Protein AF-A0A3D2ZBF7-F1 (afdb_monomer)

Solvent-accessible surface area (backbone atoms only — not comparable to full-atom values): 3248 Å² total; per-residue (Å²): 122,87,81,40,62,49,61,59,90,91,55,91,59,78,44,80,55,95,78,86,86,84,88,86,73,98,63,66,61,68,64,29,32,76,69,67,80,37,62,61,74,54,65,80,61,103

Nearest PDB structures (foldseek):
  6jdl-assembly1_A  TM=9.868E-01  e=1.858E-02  Pseudomonas aeruginosa
  1ny6-assembly1_B  TM=9.546E-01  e=6.836E-02  Aquifex aeolicus
  5m7n-assembly1_B  TM=9.600E-01  e=7.350E-02  Brucella abortus str. 2308 A
  5m7n-assembly1_A  TM=9.260E-01  e=7.901E-02  Brucella abortus str. 2308 A
  4l4u-assembly1_A-2  TM=9.003E-01  e=8.495E-02  Aquifex aeolicus VF5

Structure (mmCIF, N/CA/C/O backbone):
data_AF-A0A3D2ZBF7-F1
#
_entry.id   AF-A0A3D2ZBF7-F1
#
loop_
_atom_site.group_PDB
_atom_site.id
_atom_site.type_symbol
_atom_site.label_atom_id
_atom_site.label_alt_id
_atom_site.label_comp_id
_atom_site.label_asym_id
_atom_site.label_entity_id
_atom_site.label_seq_id
_atom_site.pdbx_PDB_ins_code
_atom_site.Cartn_x
_atom_site.Cartn_y
_atom_site.Cartn_z
_atom_site.occupancy
_atom_site.B_iso_or_equiv
_atom_site.auth_seq_id
_atom_site.auth_comp_id
_atom_site.auth_asym_id
_atom_site.auth_atom_id
_atom_site.pdbx_PDB_model_num
ATOM 1 N N . LEU A 1 1 ? 3.169 6.291 -1.430 1.00 59.94 1 LEU A N 1
ATOM 2 C CA . LEU A 1 1 ? 2.547 6.755 -2.690 1.00 59.94 1 LEU A CA 1
ATOM 3 C C . LEU A 1 1 ? 3.207 8.018 -3.250 1.00 59.94 1 LEU A C 1
ATOM 5 O O . LEU A 1 1 ? 2.871 8.425 -4.350 1.00 59.94 1 LEU A O 1
ATOM 9 N N . GLU A 1 2 ? 4.195 8.582 -2.550 1.00 58.38 2 GLU A N 1
ATOM 10 C CA . GLU A 1 2 ? 4.816 9.864 -2.898 1.00 58.38 2 GLU A CA 1
ATOM 11 C C . GLU A 1 2 ? 5.806 9.780 -4.073 1.00 58.38 2 GLU A C 1
ATOM 13 O O . GLU A 1 2 ? 5.812 10.662 -4.921 1.00 58.38 2 GLU A O 1
ATOM 18 N N . SER A 1 3 ? 6.565 8.684 -4.204 1.00 67.56 3 SER A N 1
ATOM 19 C CA . SER A 1 3 ? 7.601 8.568 -5.245 1.00 67.56 3 SER A CA 1
ATOM 20 C C . SER A 1 3 ? 7.096 8.079 -6.608 1.00 67.56 3 SER A C 1
ATOM 22 O O . SER A 1 3 ? 7.845 8.129 -7.571 1.00 67.56 3 SER A O 1
ATOM 24 N N . ARG A 1 4 ? 5.847 7.585 -6.717 1.00 80.81 4 ARG A N 1
ATOM 25 C CA . ARG A 1 4 ? 5.301 6.943 -7.943 1.00 80.81 4 ARG A CA 1
ATOM 26 C C . ARG A 1 4 ? 6.198 5.842 -8.533 1.00 80.81 4 ARG A C 1
ATOM 28 O O . ARG A 1 4 ? 6.117 5.523 -9.713 1.00 80.81 4 ARG A O 1
ATOM 35 N N . GLU A 1 5 ? 7.039 5.249 -7.701 1.00 89.25 5 GLU A N 1
ATOM 36 C CA . GLU A 1 5 ? 8.042 4.271 -8.092 1.00 89.25 5 GLU A CA 1
ATOM 37 C C . GLU A 1 5 ? 7.627 2.866 -7.663 1.00 89.25 5 GLU A C 1
ATOM 39 O O . GLU A 1 5 ? 7.023 2.670 -6.604 1.00 89.25 5 GLU A O 1
ATOM 44 N N . TYR A 1 6 ? 7.970 1.878 -8.482 1.00 89.62 6 TYR A N 1
ATOM 45 C CA . TYR A 1 6 ? 7.806 0.470 -8.161 1.00 89.62 6 TYR A CA 1
ATOM 46 C C . TYR A 1 6 ? 8.953 -0.355 -8.747 1.00 89.62 6 TYR A C 1
ATOM 48 O O . TYR A 1 6 ? 9.611 0.040 -9.708 1.00 89.62 6 TYR A O 1
ATOM 56 N N . GLN A 1 7 ? 9.180 -1.526 -8.161 1.00 93.06 7 GLN A N 1
ATOM 57 C CA . GLN A 1 7 ? 10.173 -2.485 -8.623 1.00 93.06 7 GLN A CA 1
ATOM 58 C C . GLN A 1 7 ? 9.471 -3.822 -8.884 1.00 93.06 7 GLN A C 1
ATOM 60 O O . GLN A 1 7 ? 8.889 -4.392 -7.955 1.00 93.06 7 GLN A O 1
ATOM 65 N N . PRO A 1 8 ? 9.480 -4.324 -10.130 1.00 92.00 8 PRO A N 1
ATOM 66 C CA . PRO A 1 8 ? 8.980 -5.655 -10.436 1.00 92.00 8 PRO A CA 1
ATOM 67 C C . PRO A 1 8 ? 9.720 -6.725 -9.631 1.00 92.00 8 PRO A C 1
ATOM 69 O O . PRO A 1 8 ? 10.926 -6.627 -9.394 1.00 92.00 8 PRO A O 1
ATOM 72 N N . LEU A 1 9 ? 9.009 -7.781 -9.240 1.00 92.19 9 LEU A N 1
ATOM 73 C CA . LEU A 1 9 ? 9.627 -8.898 -8.534 1.00 92.19 9 LEU A CA 1
ATOM 74 C C . LEU A 1 9 ? 10.674 -9.570 -9.438 1.00 92.19 9 LEU A C 1
ATOM 76 O O . LEU A 1 9 ? 10.345 -10.053 -10.518 1.00 92.19 9 LEU A O 1
ATOM 80 N N . GLY A 1 10 ? 11.926 -9.611 -8.980 1.00 93.44 10 GLY A N 1
ATOM 81 C CA . GLY A 1 10 ? 13.049 -10.197 -9.720 1.00 93.44 10 GLY A CA 1
ATOM 82 C C . GLY A 1 10 ? 13.795 -9.229 -10.643 1.00 93.44 10 GLY A C 1
ATOM 83 O O . GLY A 1 10 ? 14.834 -9.604 -11.181 1.00 93.44 10 GLY A O 1
ATOM 84 N N . ASP A 1 11 ? 13.323 -7.992 -10.796 1.00 92.50 11 ASP A N 1
ATOM 85 C CA . ASP A 1 11 ? 14.100 -6.919 -11.420 1.00 92.50 11 ASP A CA 1
ATOM 86 C C . ASP A 1 11 ? 14.928 -6.198 -10.344 1.00 92.50 11 ASP A C 1
ATOM 88 O O . ASP A 1 11 ? 14.583 -6.220 -9.163 1.00 92.50 11 ASP A O 1
ATOM 92 N N . THR A 1 12 ? 16.031 -5.562 -10.728 1.00 91.06 12 THR A N 1
ATOM 93 C CA . THR A 1 12 ? 16.858 -4.713 -9.849 1.00 91.06 12 THR A CA 1
ATOM 94 C C . THR A 1 12 ? 16.672 -3.226 -10.129 1.00 91.06 12 THR A C 1
ATOM 96 O O . THR A 1 12 ? 17.217 -2.392 -9.407 1.00 91.06 12 THR A O 1
ATOM 99 N N . LYS A 1 13 ? 15.911 -2.880 -11.172 1.00 93.50 13 LYS A N 1
ATOM 100 C CA . LYS A 1 13 ? 15.644 -1.498 -11.563 1.00 93.50 13 LYS A CA 1
ATOM 101 C C . LYS A 1 13 ? 14.321 -0.998 -10.998 1.00 93.50 13 LYS A C 1
ATOM 103 O O . LYS A 1 13 ? 13.323 -1.714 -10.959 1.00 93.50 13 LYS A O 1
ATOM 108 N N . VAL A 1 14 ? 14.334 0.268 -10.601 1.00 92.12 14 VAL A N 1
ATOM 109 C CA . VAL A 1 14 ? 13.142 1.015 -10.201 1.00 92.12 14 VAL A CA 1
ATOM 110 C C . VAL A 1 14 ? 12.508 1.638 -11.443 1.00 92.12 14 VAL A C 1
ATOM 112 O O . VAL A 1 14 ? 13.212 2.160 -12.309 1.00 92.12 14 VAL A O 1
ATOM 115 N N . HIS A 1 15 ? 11.181 1.585 -11.525 1.00 91.75 15 HIS A N 1
ATOM 116 C CA . HIS A 1 15 ? 10.378 2.134 -12.618 1.00 91.75 15 HIS A CA 1
ATOM 117 C C . HIS A 1 15 ? 9.370 3.145 -12.072 1.00 91.75 15 HIS A C 1
ATOM 119 O O . HIS A 1 15 ? 8.865 2.976 -10.964 1.00 91.75 15 HIS A O 1
ATOM 125 N N . ILE A 1 16 ? 9.049 4.178 -12.855 1.00 91.88 16 ILE A N 1
ATOM 126 C CA . ILE A 1 16 ? 8.065 5.209 -12.489 1.00 91.88 16 ILE A CA 1
ATOM 127 C C . ILE A 1 16 ? 6.724 4.887 -13.160 1.00 91.88 16 ILE A C 1
ATOM 129 O O . ILE A 1 16 ? 6.676 4.637 -14.364 1.00 91.88 16 ILE A O 1
ATOM 133 N N . ALA A 1 17 ? 5.634 4.929 -12.396 1.00 87.94 17 ALA A N 1
ATOM 134 C CA . ALA A 1 17 ? 4.266 4.744 -12.867 1.00 87.94 17 ALA A CA 1
ATOM 135 C C . ALA A 1 17 ? 3.410 5.984 -12.576 1.00 87.94 17 ALA A C 1
ATOM 137 O O . ALA A 1 17 ? 3.185 6.344 -11.421 1.00 87.94 17 ALA A O 1
ATOM 138 N N . ASP A 1 18 ? 2.869 6.608 -13.622 1.00 89.94 18 ASP A N 1
ATOM 139 C CA . ASP A 1 18 ? 1.843 7.643 -13.476 1.00 89.94 18 ASP A CA 1
ATOM 140 C C . ASP A 1 18 ? 0.456 6.993 -13.478 1.00 89.94 18 ASP A C 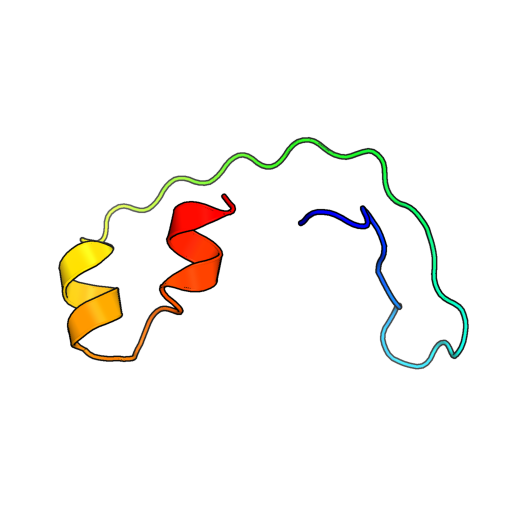1
ATOM 142 O O . ASP A 1 18 ? -0.092 6.646 -14.524 1.00 89.94 18 ASP A O 1
ATOM 146 N N . VAL A 1 19 ? -0.073 6.739 -12.281 1.00 86.44 19 VAL A N 1
ATOM 147 C CA . VAL A 1 19 ? -1.320 5.994 -12.081 1.00 86.44 19 VAL A CA 1
ATOM 148 C C . VAL A 1 19 ? -2.223 6.687 -11.069 1.00 86.44 19 VAL A C 1
ATOM 150 O O . VAL A 1 19 ? -1.764 7.334 -10.127 1.00 86.44 19 VAL A O 1
ATOM 153 N N . ARG A 1 20 ? -3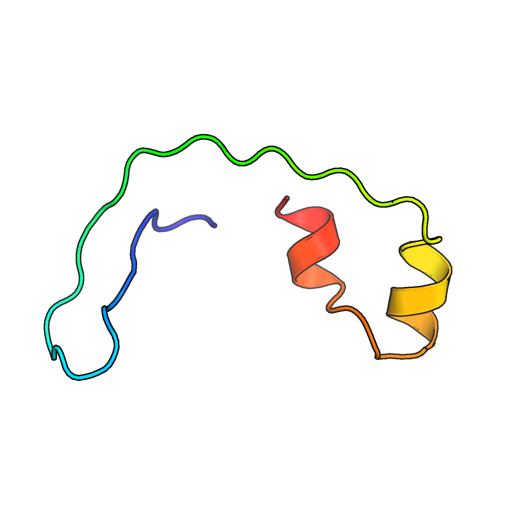.535 6.513 -11.245 1.00 86.38 20 ARG A N 1
ATOM 154 C CA . ARG A 1 20 ? -4.557 6.933 -10.283 1.00 86.38 20 ARG A CA 1
ATOM 155 C C . ARG A 1 20 ? -5.026 5.722 -9.483 1.00 86.38 20 ARG A C 1
ATOM 157 O O . ARG A 1 20 ? -5.505 4.755 -10.069 1.00 86.38 20 ARG A O 1
ATOM 164 N N . PHE A 1 21 ? -4.940 5.801 -8.158 1.00 84.62 21 PHE A N 1
ATOM 165 C CA . PHE A 1 21 ? -5.483 4.779 -7.265 1.00 84.62 21 PHE A CA 1
ATOM 166 C C . PHE A 1 21 ? -6.968 5.040 -6.996 1.00 84.62 21 PHE A C 1
ATOM 168 O O . PHE A 1 21 ? -7.386 6.179 -6.799 1.00 84.62 21 PHE A O 1
ATOM 175 N N . VAL A 1 22 ? -7.770 3.977 -7.026 1.00 86.81 22 VAL A N 1
ATOM 176 C CA . VAL A 1 22 ? -9.175 3.976 -6.607 1.00 86.81 22 VAL A CA 1
ATOM 177 C C . VAL A 1 22 ? -9.392 2.687 -5.825 1.00 86.81 22 VAL A C 1
ATOM 179 O O . VAL A 1 22 ? -9.193 1.603 -6.370 1.00 86.81 22 VAL A O 1
ATOM 182 N N . ALA A 1 23 ? -9.773 2.799 -4.555 1.00 86.50 23 ALA A N 1
ATOM 183 C CA . ALA A 1 23 ? -10.050 1.659 -3.689 1.00 86.50 23 ALA A CA 1
ATOM 184 C C . ALA A 1 23 ? -11.471 1.753 -3.126 1.00 86.50 23 ALA A C 1
ATOM 186 O O . ALA A 1 23 ? -11.969 2.837 -2.836 1.00 86.50 23 ALA A O 1
ATOM 187 N N . ALA A 1 24 ? -12.117 0.601 -2.969 1.00 88.25 24 ALA A N 1
ATOM 188 C CA . ALA A 1 24 ? -13.392 0.460 -2.284 1.00 88.25 24 ALA A CA 1
ATOM 189 C C . ALA A 1 24 ? -13.359 -0.849 -1.495 1.00 88.25 24 ALA A C 1
ATOM 191 O O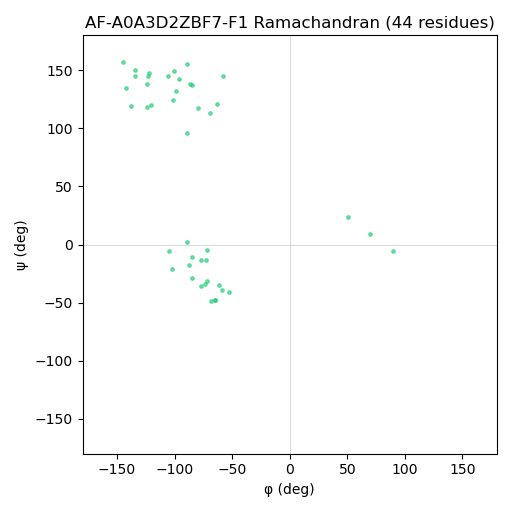 . ALA A 1 24 ? -12.930 -1.881 -2.012 1.00 88.25 24 ALA A O 1
ATOM 192 N N . THR A 1 25 ? -13.800 -0.810 -0.244 1.00 86.88 25 THR A N 1
ATOM 193 C CA . THR A 1 25 ? -13.901 -1.990 0.615 1.00 86.88 25 THR A CA 1
ATOM 194 C C . THR A 1 25 ? -15.242 -1.975 1.329 1.00 86.88 25 THR A C 1
ATOM 196 O O . THR A 1 25 ? -15.762 -0.917 1.669 1.00 86.88 25 THR A O 1
ATOM 199 N N . ASN A 1 26 ? -15.819 -3.156 1.534 1.00 88.69 26 ASN A N 1
ATOM 200 C CA . ASN A 1 26 ? -17.040 -3.340 2.315 1.00 88.69 26 ASN A CA 1
ATOM 201 C C . ASN A 1 26 ? -16.754 -3.581 3.808 1.00 88.69 26 ASN A C 1
ATOM 203 O O . ASN A 1 26 ? -17.678 -3.871 4.565 1.00 88.69 26 ASN A O 1
ATOM 207 N N . ARG A 1 27 ? -15.479 -3.552 4.209 1.00 85.00 27 ARG A N 1
ATOM 208 C CA . ARG A 1 27 ? -15.022 -3.765 5.584 1.00 85.00 27 ARG A CA 1
ATOM 209 C C . ARG A 1 27 ? -14.723 -2.431 6.248 1.00 85.00 27 ARG A C 1
ATOM 211 O O . ARG A 1 27 ? -14.266 -1.507 5.581 1.00 85.00 27 ARG A O 1
ATOM 218 N N . ASP A 1 28 ? -14.917 -2.382 7.559 1.00 86.62 28 ASP A N 1
ATOM 219 C CA . ASP A 1 28 ? -14.503 -1.248 8.374 1.00 86.62 28 ASP A CA 1
ATOM 220 C C . ASP A 1 28 ? -12.969 -1.198 8.456 1.00 86.62 28 ASP A C 1
ATOM 222 O O . ASP A 1 28 ? -12.316 -2.111 8.980 1.00 86.62 28 ASP A O 1
ATOM 226 N N . LEU A 1 29 ? -12.394 -0.158 7.853 1.00 85.44 29 LEU A N 1
ATOM 227 C CA . LEU A 1 29 ? -10.952 0.039 7.809 1.00 85.44 29 LEU A CA 1
ATOM 228 C C . LEU A 1 29 ? -10.402 0.490 9.159 1.00 85.44 29 LEU A C 1
ATOM 230 O O . LEU A 1 29 ? -9.314 0.046 9.509 1.00 85.44 29 LEU A O 1
ATOM 234 N N . GLU A 1 30 ? -11.144 1.279 9.935 1.00 85.38 30 GLU A N 1
ATOM 235 C CA . GLU A 1 30 ? -10.705 1.750 11.253 1.00 85.38 30 GLU A CA 1
ATOM 236 C C . GLU A 1 30 ? -10.558 0.5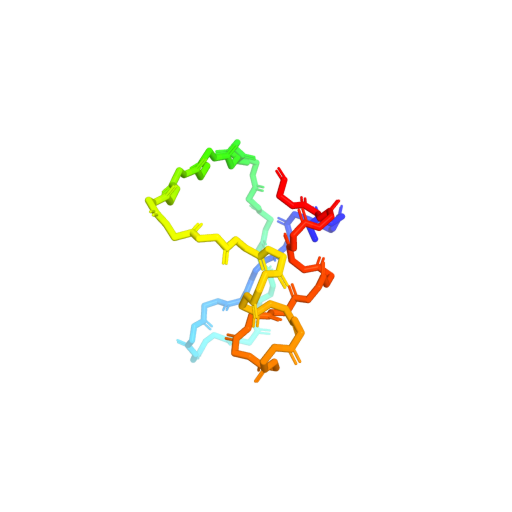63 12.207 1.00 85.38 30 GLU A C 1
ATOM 238 O O . GLU A 1 30 ? -9.486 0.345 12.772 1.00 85.38 30 GLU A O 1
ATOM 243 N N . ALA A 1 31 ? -11.568 -0.310 12.252 1.00 88.12 31 ALA A N 1
ATOM 244 C CA . ALA A 1 31 ? -11.497 -1.546 13.029 1.00 88.12 31 ALA A CA 1
ATOM 245 C C . ALA A 1 31 ? -10.363 -2.482 12.555 1.00 88.12 31 ALA A C 1
ATOM 247 O O . ALA A 1 31 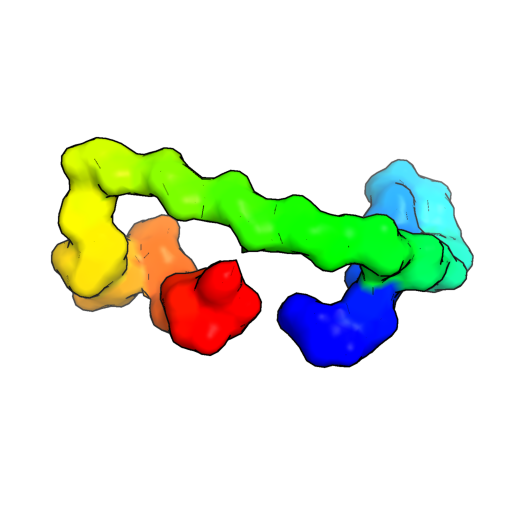? -9.725 -3.170 13.354 1.00 88.12 31 ALA A O 1
ATOM 248 N N . SER A 1 32 ? -10.081 -2.515 11.247 1.00 86.25 32 SER A N 1
ATOM 249 C CA . SER A 1 32 ? -9.003 -3.342 10.681 1.00 86.25 32 SER A CA 1
ATOM 250 C C . SER A 1 32 ? -7.606 -2.803 11.017 1.00 86.25 32 SER A C 1
ATOM 252 O O . SER A 1 32 ? -6.669 -3.601 11.157 1.00 86.25 32 SER A O 1
ATOM 254 N N . ILE A 1 33 ? -7.472 -1.477 11.146 1.00 86.75 33 ILE A N 1
ATOM 255 C CA . ILE A 1 33 ? -6.260 -0.783 11.602 1.00 86.75 33 ILE A CA 1
ATOM 256 C C . ILE A 1 33 ? -6.021 -1.077 13.082 1.00 86.75 33 ILE A C 1
ATOM 258 O O . ILE A 1 33 ? -4.927 -1.512 13.435 1.00 86.75 33 ILE A O 1
ATOM 262 N N . GLU A 1 34 ? -7.046 -0.933 13.929 1.00 87.31 34 GLU A N 1
ATOM 263 C CA . GLU A 1 34 ? -6.952 -1.256 15.360 1.00 87.31 34 GLU A CA 1
ATOM 264 C C . GLU A 1 34 ? -6.573 -2.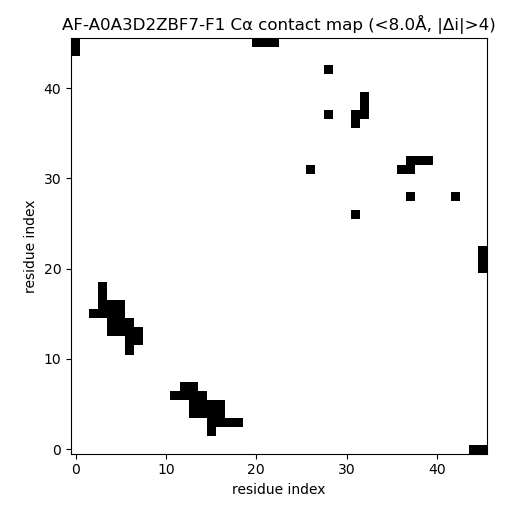725 15.595 1.00 87.31 34 GLU A C 1
ATOM 266 O O . GLU A 1 34 ? -5.744 -3.035 16.450 1.00 87.31 34 GLU A O 1
ATOM 271 N N . ALA A 1 35 ? -7.118 -3.638 14.785 1.00 89.75 35 ALA A N 1
ATOM 272 C CA . ALA A 1 35 ? -6.783 -5.060 14.824 1.00 89.75 35 ALA A CA 1
ATOM 273 C C . ALA A 1 35 ? -5.379 -5.393 14.269 1.00 89.75 35 ALA A C 1
ATOM 275 O O . ALA A 1 35 ? -4.980 -6.558 14.279 1.00 89.75 35 ALA A O 1
ATOM 276 N N . GLY A 1 36 ? -4.639 -4.414 13.731 1.00 86.44 36 GLY A N 1
ATOM 277 C CA . GLY A 1 36 ? -3.308 -4.601 13.139 1.00 86.44 36 GLY A CA 1
ATOM 278 C C . GLY A 1 36 ? -3.300 -5.378 11.817 1.00 86.44 36 GLY A C 1
ATOM 279 O O . GLY A 1 36 ? -2.240 -5.749 11.314 1.00 86.44 36 GLY A O 1
ATOM 280 N N . THR A 1 37 ? -4.475 -5.640 11.242 1.00 88.75 37 THR A N 1
ATOM 281 C CA . THR A 1 37 ? -4.628 -6.380 9.975 1.00 88.75 37 THR A CA 1
ATOM 282 C C . THR A 1 37 ? -4.554 -5.473 8.752 1.00 88.75 37 THR A C 1
ATOM 284 O O . THR A 1 37 ? -4.315 -5.950 7.641 1.00 88.75 37 THR A O 1
ATOM 287 N N . PHE A 1 38 ? -4.727 -4.165 8.951 1.00 85.44 38 PHE A N 1
ATOM 288 C CA . PHE A 1 38 ? -4.558 -3.151 7.926 1.00 85.44 38 PHE A CA 1
ATOM 289 C C . PHE A 1 38 ? -3.540 -2.104 8.366 1.00 85.44 38 PHE A C 1
ATOM 291 O O . PHE A 1 38 ? -3.521 -1.663 9.512 1.00 85.44 38 PHE A O 1
ATOM 298 N N . ARG A 1 39 ? -2.673 -1.701 7.437 1.00 83.62 39 ARG A N 1
ATOM 299 C CA . ARG A 1 39 ? -1.653 -0.690 7.701 1.00 83.62 39 ARG A CA 1
ATOM 300 C C . ARG A 1 39 ? -2.266 0.703 7.646 1.00 83.62 39 ARG A C 1
ATOM 302 O O . ARG A 1 39 ? -2.697 1.151 6.586 1.00 83.62 39 ARG A O 1
ATOM 309 N N . GLU A 1 40 ? -2.229 1.395 8.776 1.00 77.62 40 GLU A N 1
ATOM 310 C CA . GLU A 1 40 ? -2.724 2.765 8.936 1.00 77.62 40 GLU A CA 1
ATOM 311 C C . GLU A 1 40 ? -2.143 3.728 7.889 1.00 77.62 40 GLU A C 1
ATOM 313 O O . GLU A 1 40 ? -2.852 4.523 7.278 1.00 77.62 40 GLU A O 1
ATOM 318 N N . ASP A 1 41 ? -0.854 3.606 7.585 1.00 80.25 41 ASP A N 1
ATOM 319 C CA . ASP A 1 41 ? -0.196 4.485 6.623 1.00 80.25 41 ASP A CA 1
ATOM 320 C C . ASP A 1 41 ? -0.594 4.219 5.160 1.00 80.25 41 ASP A C 1
ATOM 322 O O . ASP A 1 41 ? -0.301 5.042 4.295 1.00 80.25 41 ASP A O 1
ATOM 326 N N . LEU A 1 42 ? -1.246 3.091 4.857 1.00 77.12 42 LEU A N 1
ATOM 327 C CA . LEU A 1 42 ? -1.894 2.861 3.564 1.00 77.12 42 LEU A CA 1
ATOM 328 C C . LEU A 1 42 ? -3.306 3.451 3.531 1.00 77.12 42 LEU A C 1
ATOM 330 O O . LEU A 1 42 ? -3.732 3.861 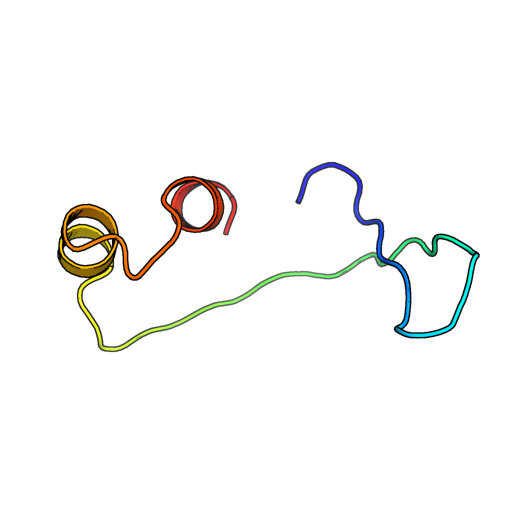2.459 1.00 77.12 42 LEU A O 1
ATOM 334 N N . TYR A 1 43 ? -3.995 3.545 4.675 1.00 75.44 43 TYR A N 1
ATOM 335 C CA . TYR A 1 43 ? -5.308 4.192 4.777 1.00 75.44 43 TYR A CA 1
ATOM 336 C C . TYR A 1 43 ? -5.215 5.687 4.486 1.00 75.44 43 TYR A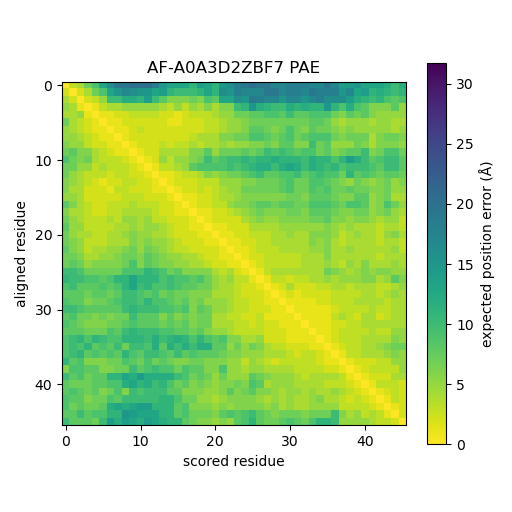 C 1
ATOM 338 O O . TYR A 1 43 ? -5.957 6.198 3.661 1.00 75.44 43 TYR A O 1
ATOM 346 N N . TYR A 1 44 ? -4.248 6.367 5.104 1.00 70.56 44 TYR A N 1
ATOM 347 C CA . TYR A 1 44 ? -4.058 7.810 4.923 1.00 70.56 44 TYR A CA 1
ATOM 348 C C . TYR A 1 44 ? -3.380 8.201 3.603 1.00 70.56 44 TYR A C 1
ATOM 350 O O . TYR A 1 44 ? -3.327 9.385 3.276 1.00 70.56 44 TYR A O 1
ATOM 358 N N . ARG A 1 45 ? -2.794 7.241 2.874 1.00 74.81 45 ARG A N 1
ATOM 359 C CA . ARG A 1 45 ? -2.111 7.504 1.595 1.00 74.81 45 ARG A CA 1
ATOM 360 C C . ARG A 1 45 ? -2.929 7.109 0.365 1.00 74.81 45 ARG A C 1
ATOM 362 O O . ARG A 1 45 ? -2.570 7.582 -0.714 1.00 74.81 45 ARG A O 1
ATOM 369 N N . LEU A 1 46 ? -3.914 6.216 0.508 1.00 69.12 46 LEU A N 1
ATOM 370 C CA . LEU A 1 46 ? -4.930 5.929 -0.516 1.00 69.12 46 LEU A CA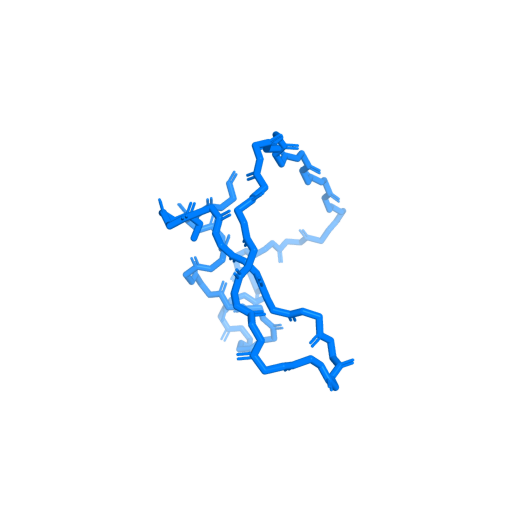 1
ATOM 371 C C . LEU A 1 46 ? -5.832 7.148 -0.726 1.00 69.12 46 LEU A C 1
ATOM 373 O O . LEU A 1 46 ? -6.194 7.373 -1.903 1.00 69.12 46 LEU A O 1
#

Secondary structure (DSSP, 8-state):
--S-EE--TT--S-EE---------SS-HHHHHHTTSS-HHHHTT-

Foldseek 3Di:
DVQQWDDPVPGPDIDHDDDDDDDDDPDDVVVCVVVVNDPPVVVVVD

Mean predicted aligned error: 5.91 Å

pLDDT: mean 84.59, std 8.29, range [58.38, 93.5]

Sequence (46 aa):
LESREYQPLGDTKVHIADVRFVAATNRDLEASIEAGTFREDLYYRL

Radius of gyration: 13.78 Å; Cα contacts (8 Å, |Δi|>4): 32; chains: 1; bounding box: 34×20×29 Å